Protein AF-A0A6B1GCH6-F1 (afdb_monomer_lite)

Sequence (97 aa):
MRTTLTLDDDVADALKERARHLDQPFKQIVNDVLRCGLRPETAHPAEPYSVRTHSTGFAPGVDPLRLNQLVDELEVEAYLEKEARIARAASESARDQ

Foldseek 3Di:
DDDDDDDDPVRLVVLVVVCVVVVHDSVVSVVVVVVVVPPPPPPPVPPPDDDDDDCPVDDPPDDPVPVVVVVVVVVVVVVVVVVVVVVVVVVVVVVVD

Structure (mmCIF, N/CA/C/O backbone):
data_AF-A0A6B1GCH6-F1
#
_entry.id   AF-A0A6B1GCH6-F1
#
loop_
_atom_site.group_PDB
_atom_site.id
_atom_site.type_symbol
_atom_site.label_atom_id
_atom_site.label_alt_id
_atom_site.label_comp_id
_atom_site.label_asym_id
_atom_site.label_entity_id
_atom_site.label_seq_id
_atom_site.pdbx_PDB_ins_code
_atom_site.Cartn_x
_atom_site.Cartn_y
_atom_site.Cartn_z
_atom_site.occupancy
_atom_site.B_iso_or_equiv
_atom_site.auth_seq_id
_atom_site.auth_comp_id
_atom_site.auth_asym_id
_atom_site.auth_atom_id
_atom_site.pdbx_PDB_model_num
ATOM 1 N N . MET A 1 1 ? -20.198 -15.937 23.318 1.00 88.75 1 MET A N 1
ATOM 2 C CA . MET A 1 1 ? -19.743 -15.969 24.726 1.00 88.75 1 MET A CA 1
ATOM 3 C C . MET A 1 1 ? -19.581 -14.542 25.244 1.00 88.75 1 MET A C 1
ATOM 5 O O . MET A 1 1 ? -19.334 -13.657 24.428 1.00 88.75 1 MET A O 1
ATOM 9 N N . ARG A 1 2 ? -19.764 -14.302 26.551 1.00 92.94 2 ARG A N 1
ATOM 10 C CA . ARG A 1 2 ? -19.422 -13.031 27.212 1.00 92.94 2 ARG A CA 1
ATOM 11 C C . ARG A 1 2 ? -18.086 -13.224 27.925 1.00 92.94 2 ARG A C 1
ATOM 13 O O . ARG A 1 2 ? -17.974 -14.129 28.741 1.00 92.94 2 ARG A O 1
ATOM 20 N N . THR A 1 3 ? -17.117 -12.378 27.610 1.00 93.69 3 THR A N 1
ATOM 21 C CA . THR A 1 3 ? -15.773 -12.405 28.193 1.00 93.69 3 THR A CA 1
ATOM 22 C C . THR A 1 3 ? -15.389 -10.977 28.548 1.00 93.69 3 THR A C 1
ATOM 24 O O . THR A 1 3 ? -15.745 -10.054 27.812 1.00 93.69 3 THR A O 1
ATOM 27 N N . THR A 1 4 ? -14.691 -10.804 29.664 1.00 94.44 4 THR A N 1
ATOM 28 C CA . THR A 1 4 ? -14.043 -9.543 30.031 1.00 94.44 4 THR A CA 1
ATOM 29 C C . THR A 1 4 ? -12.559 -9.704 29.732 1.00 94.44 4 THR A C 1
ATOM 31 O O . THR A 1 4 ? -11.953 -10.670 30.186 1.00 94.44 4 THR A O 1
ATOM 34 N N . LEU A 1 5 ? -12.003 -8.804 28.928 1.00 93.44 5 LEU A N 1
ATOM 35 C CA . LEU A 1 5 ? -10.600 -8.795 28.528 1.00 93.44 5 LEU A CA 1
ATOM 36 C C . LEU A 1 5 ? -10.024 -7.426 28.889 1.00 93.44 5 LEU A C 1
ATOM 38 O O . LEU A 1 5 ? -10.668 -6.410 28.627 1.00 93.44 5 LEU A O 1
ATOM 42 N N . THR A 1 6 ? -8.832 -7.414 29.472 1.00 96.56 6 THR A N 1
ATOM 43 C CA . THR A 1 6 ? -8.044 -6.194 2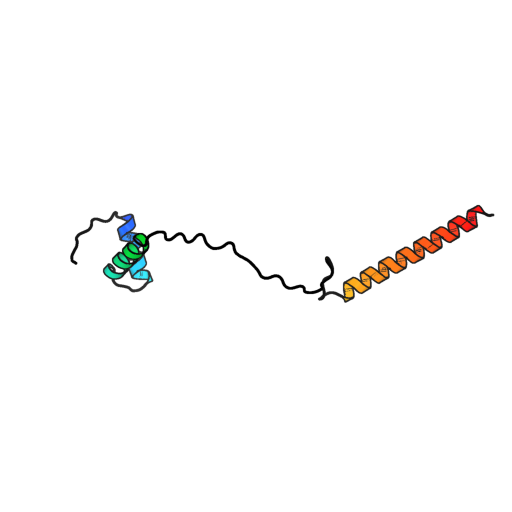9.660 1.00 96.56 6 THR A CA 1
ATOM 44 C C . THR A 1 6 ? -7.259 -5.928 28.379 1.00 96.56 6 THR A C 1
ATOM 46 O O . THR A 1 6 ? -6.635 -6.848 27.853 1.00 96.56 6 THR A O 1
ATOM 49 N N . LEU A 1 7 ? -7.326 -4.701 27.864 1.00 96.81 7 LEU A N 1
ATOM 50 C CA . LEU A 1 7 ? -6.574 -4.245 26.694 1.00 96.81 7 LEU A CA 1
ATOM 51 C C . LEU A 1 7 ? -5.606 -3.155 27.138 1.00 96.81 7 LEU A C 1
ATOM 53 O O . LEU A 1 7 ? -5.984 -2.329 27.970 1.00 96.81 7 LEU A O 1
ATOM 57 N N . ASP A 1 8 ? -4.411 -3.149 26.560 1.00 98.12 8 ASP A N 1
ATOM 58 C CA . ASP A 1 8 ? -3.494 -2.020 26.678 1.00 98.12 8 ASP A CA 1
ATOM 59 C C . ASP A 1 8 ? -4.102 -0.776 26.003 1.00 98.12 8 ASP A C 1
ATOM 61 O O . ASP A 1 8 ? -4.936 -0.890 25.091 1.00 98.12 8 ASP A O 1
ATOM 65 N N . ASP A 1 9 ? -3.727 0.414 26.479 1.00 97.50 9 ASP A N 1
ATOM 66 C CA . ASP A 1 9 ? -4.340 1.680 26.052 1.00 97.50 9 ASP A CA 1
ATOM 67 C C . ASP A 1 9 ? -4.172 1.923 24.542 1.00 97.50 9 ASP A C 1
ATOM 69 O O . ASP A 1 9 ? -5.120 2.322 23.861 1.00 97.50 9 ASP A O 1
ATOM 73 N N . ASP A 1 10 ? -3.003 1.591 23.993 1.00 97.81 10 ASP A N 1
ATOM 74 C CA . ASP A 1 10 ? -2.688 1.709 22.568 1.00 97.81 10 ASP A CA 1
ATOM 75 C C . ASP A 1 10 ? -3.550 0.777 21.700 1.00 97.81 10 ASP A C 1
ATOM 77 O O . ASP A 1 10 ? -4.100 1.192 20.675 1.00 97.81 10 ASP A O 1
ATOM 81 N N . VAL A 1 11 ? -3.745 -0.470 22.134 1.00 97.38 11 VAL A N 1
ATOM 82 C CA . VAL A 1 11 ? -4.607 -1.444 21.454 1.00 97.38 11 VAL A CA 1
ATOM 83 C C . VAL A 1 11 ? -6.067 -0.999 21.512 1.00 97.38 11 VAL A C 1
ATOM 85 O O . VAL A 1 11 ? -6.788 -1.078 20.510 1.00 97.38 11 VAL A O 1
ATOM 88 N N . ALA A 1 12 ? -6.525 -0.524 22.671 1.00 97.19 12 ALA A N 1
ATOM 89 C CA . ALA A 1 12 ? -7.888 -0.042 22.842 1.00 97.19 12 ALA A CA 1
ATOM 90 C C . ALA A 1 12 ? -8.178 1.156 21.927 1.00 97.19 12 ALA A C 1
ATOM 92 O O . ALA A 1 12 ? -9.243 1.201 21.302 1.00 97.19 12 ALA A O 1
ATOM 93 N N . ASP A 1 13 ? -7.243 2.097 21.816 1.00 97.88 13 ASP A N 1
ATOM 94 C CA . ASP A 1 13 ? -7.391 3.279 20.973 1.00 97.88 13 ASP A CA 1
ATOM 95 C C . ASP A 1 13 ? -7.346 2.934 19.483 1.00 97.88 13 ASP A C 1
ATOM 97 O O . ASP A 1 13 ? -8.254 3.333 18.747 1.00 97.88 13 ASP A O 1
ATOM 101 N N . ALA A 1 14 ? -6.426 2.068 19.052 1.00 97.56 14 ALA A N 1
ATOM 102 C CA . ALA A 1 14 ? -6.381 1.582 17.672 1.00 97.56 14 ALA A CA 1
ATOM 103 C C . ALA A 1 14 ? -7.689 0.878 17.251 1.00 97.56 14 ALA A C 1
ATOM 105 O O . ALA A 1 14 ? -8.199 1.072 16.141 1.00 97.56 14 ALA A O 1
ATOM 106 N N . LEU A 1 15 ? -8.284 0.078 18.144 1.00 97.56 15 LEU A N 1
ATOM 107 C CA . LEU A 1 15 ? -9.564 -0.587 17.882 1.00 97.56 15 LEU A CA 1
ATOM 108 C C . LEU A 1 15 ? -10.733 0.408 17.811 1.00 97.56 15 LEU A C 1
ATOM 110 O O . LEU A 1 15 ? -11.624 0.237 16.973 1.00 97.56 15 LEU A O 1
ATOM 114 N N . LYS A 1 16 ? -10.741 1.453 18.652 1.00 97.00 16 LYS A N 1
ATOM 115 C CA . LYS A 1 16 ? -11.761 2.518 18.610 1.00 97.00 16 LYS A CA 1
ATOM 116 C C . LYS A 1 16 ? -11.664 3.330 17.323 1.00 97.00 16 LYS A C 1
ATOM 118 O O . LYS A 1 16 ? -12.691 3.589 16.698 1.00 97.00 16 LYS A O 1
ATOM 123 N N . GLU A 1 17 ? -10.459 3.715 16.913 1.00 97.75 17 GLU A N 1
ATOM 124 C CA . GLU A 1 17 ? -10.234 4.426 15.652 1.00 97.75 17 GLU A CA 1
ATOM 125 C C . GLU A 1 17 ? -10.729 3.598 14.472 1.00 97.75 17 GLU A C 1
ATOM 127 O O . GLU A 1 17 ? -11.512 4.079 13.653 1.00 97.75 17 GLU A O 1
ATOM 132 N N . ARG A 1 18 ? -10.366 2.313 14.428 1.00 97.44 18 ARG A N 1
ATOM 133 C CA . ARG A 1 18 ? -10.795 1.415 13.355 1.00 97.44 18 ARG A CA 1
ATOM 134 C C . ARG A 1 18 ? -12.313 1.223 13.314 1.00 97.44 18 ARG A C 1
ATOM 136 O O . ARG A 1 18 ? -12.885 1.192 12.227 1.00 97.44 18 ARG A O 1
ATOM 143 N N . ALA A 1 19 ? -12.973 1.156 14.471 1.00 97.44 19 ALA A N 1
ATOM 144 C CA . ALA A 1 19 ? -14.434 1.117 14.561 1.00 97.44 19 ALA A CA 1
ATOM 145 C C . ALA A 1 19 ? -15.094 2.389 14.020 1.00 97.44 19 ALA A C 1
ATOM 147 O O . ALA A 1 19 ? -16.074 2.295 13.284 1.00 97.44 19 ALA A O 1
ATOM 148 N N . ARG A 1 20 ? -14.526 3.565 14.318 1.00 97.06 20 ARG A N 1
ATOM 149 C CA . ARG A 1 20 ? -14.999 4.849 13.780 1.00 97.06 20 ARG A CA 1
ATOM 150 C C . ARG A 1 20 ? -14.797 4.952 12.271 1.00 97.06 20 ARG A C 1
ATOM 152 O O . ARG A 1 20 ? -15.692 5.410 11.577 1.00 97.06 20 ARG A O 1
ATOM 159 N N . HIS A 1 21 ? -13.641 4.525 11.766 1.00 96.75 21 HIS A N 1
ATOM 160 C CA . HIS A 1 21 ? -13.328 4.584 10.337 1.00 96.75 21 HIS A CA 1
ATOM 161 C C . HIS A 1 21 ? -14.212 3.671 9.486 1.00 96.75 21 HIS A C 1
ATOM 163 O O . HIS A 1 21 ? -14.533 4.023 8.355 1.00 96.75 21 HIS A O 1
ATOM 169 N N . LEU A 1 22 ? -14.584 2.504 10.014 1.00 95.06 22 LEU A N 1
ATOM 170 C CA . LEU A 1 22 ? -15.389 1.514 9.296 1.00 95.06 22 LEU A CA 1
ATOM 171 C C . LEU A 1 22 ? -16.892 1.630 9.576 1.00 95.06 22 LEU A C 1
ATOM 173 O O . LEU A 1 22 ? -17.654 0.857 9.003 1.00 95.06 22 LEU A O 1
ATOM 177 N N . ASP A 1 23 ? -17.301 2.554 10.451 1.00 96.62 23 ASP A N 1
ATOM 178 C CA . ASP A 1 23 ? -18.673 2.696 10.957 1.00 96.62 23 ASP A CA 1
ATOM 179 C C . ASP A 1 23 ? -19.264 1.356 11.436 1.00 96.62 23 ASP A C 1
ATOM 181 O O . ASP A 1 23 ? -20.371 0.945 11.088 1.00 96.62 23 ASP A O 1
ATOM 185 N N . GLN A 1 24 ? -18.466 0.614 12.212 1.00 97.00 24 GLN A N 1
ATOM 186 C CA . GLN A 1 24 ? -18.821 -0.716 12.705 1.00 97.00 24 GLN A CA 1
ATOM 187 C C . GLN A 1 24 ? -18.800 -0.782 14.234 1.00 97.00 24 GLN A C 1
ATOM 189 O O . GLN A 1 24 ? -17.986 -0.122 14.884 1.00 97.00 24 GLN A O 1
ATOM 194 N N . PRO A 1 25 ? -19.642 -1.633 14.850 1.00 97.31 25 PRO A N 1
ATOM 195 C CA . PRO A 1 25 ? -19.644 -1.808 16.296 1.00 97.31 25 PRO A CA 1
ATOM 196 C C . PRO A 1 25 ? -18.277 -2.263 16.821 1.00 97.31 25 PRO A C 1
ATOM 198 O O . PRO A 1 25 ? -17.692 -3.211 16.300 1.00 97.31 25 PRO A O 1
ATOM 201 N N . PHE A 1 26 ? -17.815 -1.681 17.933 1.00 95.62 26 PHE A N 1
ATOM 202 C CA . PHE A 1 26 ? -16.524 -2.017 18.558 1.00 95.62 26 PHE A CA 1
ATOM 203 C C . PHE A 1 26 ? -16.327 -3.530 18.760 1.00 95.62 26 PHE A C 1
ATOM 205 O O . PHE A 1 26 ? -15.284 -4.086 18.431 1.00 95.62 26 PHE A O 1
ATOM 212 N N . LYS A 1 27 ? -17.374 -4.236 19.210 1.00 95.00 27 LYS A N 1
ATOM 213 C CA . LYS A 1 27 ? -17.366 -5.701 19.355 1.00 95.00 27 LYS A CA 1
ATOM 214 C C . LYS A 1 27 ? -17.056 -6.425 18.039 1.00 95.00 27 LYS A C 1
ATOM 216 O O . LYS A 1 27 ? -16.411 -7.471 18.069 1.00 95.00 27 LYS A O 1
ATOM 221 N N . GLN A 1 28 ? -17.579 -5.942 16.915 1.00 97.00 28 GLN A N 1
ATOM 222 C CA . GLN A 1 28 ? -17.352 -6.561 15.613 1.00 97.00 28 GLN A CA 1
ATOM 223 C C . GLN A 1 28 ? -15.881 -6.425 15.224 1.00 97.00 28 GLN A C 1
ATOM 225 O O . GLN A 1 28 ? -15.234 -7.442 15.000 1.00 97.00 28 GLN A O 1
ATOM 230 N N . ILE A 1 29 ? -15.335 -5.210 15.312 1.00 97.44 29 ILE A N 1
ATOM 231 C CA . ILE A 1 29 ? -13.918 -4.937 15.045 1.00 97.44 29 ILE A CA 1
ATOM 232 C C . ILE A 1 29 ? -12.999 -5.779 15.928 1.00 97.44 29 ILE A C 1
ATOM 234 O O . ILE A 1 29 ? -12.093 -6.423 15.408 1.00 97.44 29 ILE A O 1
ATOM 238 N N . VAL A 1 30 ? -13.259 -5.849 17.239 1.00 96.50 30 VAL A N 1
ATOM 239 C CA . VAL A 1 3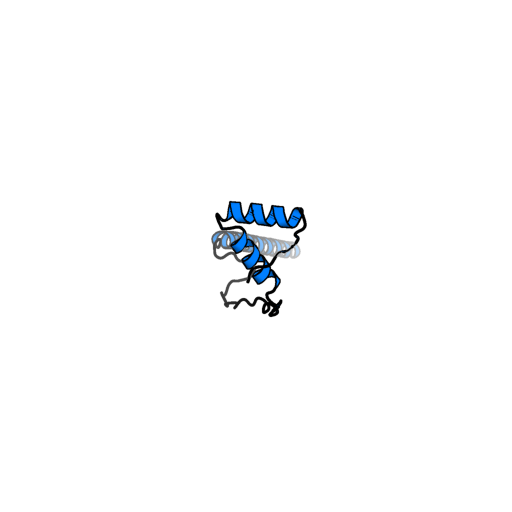0 ? -12.476 -6.684 18.169 1.00 96.50 30 VAL A CA 1
ATOM 240 C C . VAL A 1 30 ? -12.450 -8.140 17.704 1.00 96.50 30 VAL A C 1
ATOM 242 O O . VAL A 1 30 ? -11.387 -8.746 17.610 1.00 96.50 30 VAL A O 1
ATOM 245 N N . ASN A 1 31 ? -13.611 -8.714 17.384 1.00 96.12 31 ASN A N 1
ATOM 246 C CA . ASN A 1 31 ? -13.673 -10.109 16.954 1.00 96.12 31 ASN A CA 1
ATOM 247 C C . ASN A 1 31 ? -13.015 -10.329 15.591 1.00 96.12 31 ASN A C 1
ATOM 249 O O . ASN A 1 31 ? -12.392 -11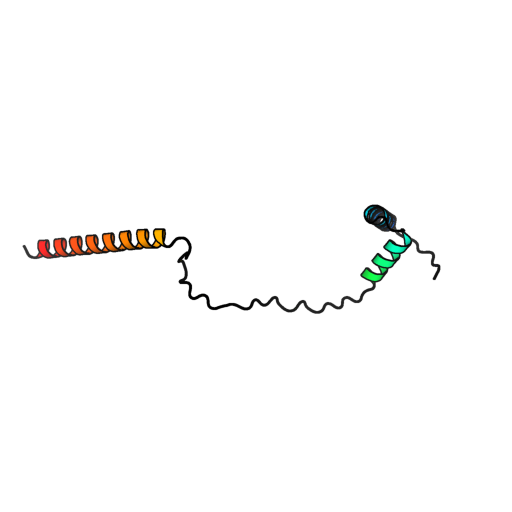.365 15.392 1.00 96.12 31 ASN A O 1
ATOM 253 N N . ASP A 1 32 ? -13.145 -9.392 14.656 1.00 96.06 32 ASP A N 1
ATOM 254 C CA . ASP A 1 32 ? -12.565 -9.521 13.320 1.00 96.06 32 ASP A CA 1
ATOM 255 C C . ASP A 1 32 ? -11.041 -9.416 13.358 1.00 96.06 32 ASP A C 1
ATOM 257 O O . ASP A 1 32 ? -10.357 -10.223 12.727 1.00 96.06 32 ASP A O 1
ATOM 261 N N . VAL A 1 33 ? -10.505 -8.505 14.173 1.00 95.88 33 VAL A N 1
ATOM 262 C CA . VAL A 1 33 ? -9.064 -8.402 14.431 1.00 95.88 33 VAL A CA 1
ATOM 263 C C . VAL A 1 33 ? -8.544 -9.674 15.100 1.00 95.88 33 VAL A C 1
ATOM 265 O O . VAL A 1 33 ? -7.568 -10.247 14.622 1.00 95.88 33 VAL A O 1
ATOM 268 N N . LEU A 1 34 ? -9.223 -10.182 16.136 1.00 95.25 34 LEU A N 1
ATOM 269 C CA . LEU A 1 34 ? -8.831 -11.434 16.795 1.00 95.25 34 LEU A CA 1
ATOM 270 C C . LEU A 1 34 ? -8.896 -12.633 15.845 1.00 95.25 34 LEU A C 1
ATOM 272 O O . LEU A 1 34 ? -7.985 -13.450 15.828 1.00 95.25 34 LEU A O 1
ATOM 276 N N . ARG A 1 35 ? -9.938 -12.743 15.013 1.00 95.12 35 ARG A N 1
ATOM 277 C CA . ARG A 1 35 ? -10.025 -13.796 13.990 1.00 95.12 35 ARG A CA 1
ATOM 278 C C . ARG A 1 35 ? -8.892 -13.694 12.986 1.00 95.12 35 ARG A C 1
ATOM 280 O O . ARG A 1 35 ? -8.377 -14.726 12.584 1.00 95.12 35 ARG A O 1
ATOM 287 N N . CYS A 1 36 ? -8.537 -12.483 12.565 1.00 92.00 36 CYS A N 1
ATO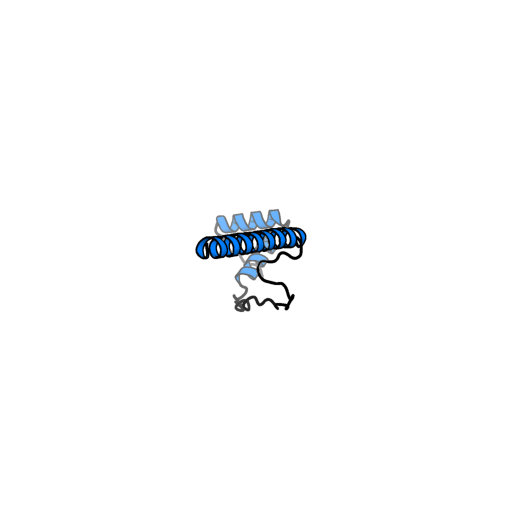M 288 C CA . CYS A 1 36 ? -7.424 -12.257 11.653 1.00 92.00 36 CYS A CA 1
ATOM 289 C C . CYS A 1 36 ? -6.099 -12.702 12.288 1.00 92.00 36 CYS A C 1
ATOM 291 O O . CYS A 1 36 ? -5.369 -13.465 11.669 1.00 92.00 36 CYS A O 1
ATOM 293 N N . GLY A 1 37 ? -5.838 -12.308 13.538 1.00 90.94 37 GLY A N 1
ATOM 294 C CA . GLY A 1 37 ? -4.611 -12.665 14.257 1.00 90.94 37 GLY A CA 1
ATOM 295 C C . GLY A 1 37 ? -4.522 -14.132 14.688 1.00 90.94 37 GLY A C 1
ATOM 296 O O . GLY A 1 37 ? -3.427 -14.654 14.846 1.00 90.94 37 GLY A O 1
ATOM 297 N N . LEU A 1 38 ? -5.659 -14.814 14.863 1.00 92.12 38 LEU A N 1
ATOM 298 C CA . LEU A 1 38 ? -5.716 -16.245 15.186 1.00 92.12 38 LEU A CA 1
ATOM 299 C C . LEU A 1 38 ? -5.765 -17.145 13.949 1.00 92.12 38 LEU A C 1
ATOM 301 O O . LEU A 1 38 ? -5.767 -18.370 14.094 1.00 92.12 38 LEU A O 1
ATOM 305 N N . ARG A 1 39 ? -5.838 -16.581 12.734 1.00 87.50 39 ARG A N 1
ATOM 306 C CA . ARG A 1 39 ? -5.668 -17.399 11.533 1.00 87.50 39 ARG A CA 1
ATOM 307 C C . ARG A 1 39 ? -4.261 -17.984 11.588 1.00 87.50 39 ARG A C 1
ATOM 309 O O . ARG A 1 39 ? -3.315 -17.219 11.763 1.00 87.50 39 ARG A O 1
ATOM 316 N N . PRO A 1 40 ? -4.110 -19.312 11.449 1.00 79.81 40 PRO A N 1
ATOM 317 C CA . PRO A 1 40 ? -2.785 -19.881 11.305 1.00 79.81 40 PRO A CA 1
ATOM 318 C C . PRO A 1 40 ? -2.113 -19.172 10.132 1.00 79.81 40 PRO A C 1
ATOM 320 O O . PRO A 1 40 ? -2.756 -18.959 9.098 1.00 79.81 40 PRO A O 1
ATOM 323 N N . GLU A 1 41 ? -0.841 -18.812 10.289 1.00 68.25 41 GLU A N 1
ATOM 324 C CA . GLU A 1 41 ? 0.018 -18.491 9.158 1.00 68.25 41 GLU A CA 1
ATOM 325 C C . GLU A 1 41 ? 0.120 -19.759 8.308 1.00 68.25 41 GLU A C 1
ATOM 327 O O . GLU A 1 41 ? 1.092 -20.506 8.347 1.00 68.25 41 GLU A O 1
ATOM 332 N N . THR A 1 42 ? -0.903 -20.037 7.505 1.00 63.09 42 THR A N 1
ATOM 333 C CA . THR A 1 42 ? -0.728 -20.824 6.300 1.00 63.09 42 THR A CA 1
ATOM 334 C C . THR A 1 42 ? 0.031 -19.915 5.354 1.00 63.09 42 THR A C 1
ATOM 336 O O . THR A 1 42 ? -0.535 -19.383 4.397 1.00 63.09 42 THR A O 1
ATOM 339 N N . ALA A 1 43 ? 1.311 -19.702 5.659 1.00 59.06 43 ALA A N 1
ATOM 340 C CA . ALA A 1 43 ? 2.309 -19.349 4.683 1.00 59.06 43 ALA A CA 1
ATOM 341 C C . ALA A 1 43 ? 2.319 -20.511 3.690 1.00 59.06 43 ALA A C 1
ATOM 343 O O . ALA A 1 43 ? 3.130 -21.428 3.769 1.00 59.06 43 ALA A O 1
ATOM 344 N N . HIS A 1 44 ? 1.351 -20.515 2.773 1.00 61.03 44 HIS A N 1
ATOM 345 C CA . HIS A 1 44 ? 1.637 -21.072 1.473 1.00 61.03 44 HIS A CA 1
ATOM 346 C C . HIS A 1 44 ? 2.800 -20.216 0.990 1.00 61.03 44 HIS A C 1
ATOM 348 O O . HIS A 1 44 ? 2.618 -18.995 0.902 1.00 61.03 44 HIS A O 1
ATOM 354 N N . PRO A 1 45 ? 4.002 -20.785 0.789 1.00 63.03 45 PRO A N 1
ATOM 355 C CA . PRO A 1 45 ? 5.041 -20.039 0.109 1.00 63.03 45 PRO A CA 1
ATOM 356 C C . PRO A 1 45 ? 4.384 -19.540 -1.171 1.00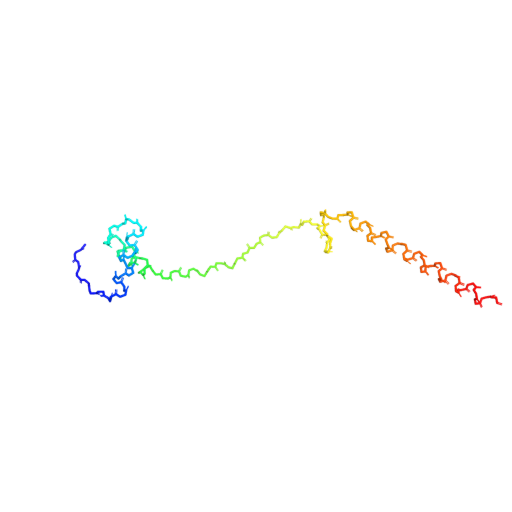 63.03 45 PRO A C 1
ATOM 358 O O . PRO A 1 45 ? 3.866 -20.348 -1.943 1.00 63.03 45 PRO A O 1
ATOM 361 N N . ALA A 1 46 ? 4.272 -18.216 -1.313 1.00 69.00 46 ALA A N 1
ATOM 362 C CA . ALA A 1 46 ? 3.729 -17.635 -2.525 1.00 69.00 46 ALA A CA 1
ATOM 363 C C . ALA A 1 46 ? 4.524 -18.266 -3.666 1.00 69.00 46 ALA A C 1
ATOM 365 O O . ALA A 1 46 ? 5.757 -18.186 -3.660 1.00 69.00 46 ALA A O 1
ATOM 366 N N . GLU A 1 47 ? 3.842 -18.998 -4.553 1.00 73.81 47 GLU A N 1
ATOM 367 C CA . GLU A 1 47 ? 4.524 -19.644 -5.667 1.00 73.81 47 GLU A CA 1
ATOM 368 C C . GLU A 1 47 ? 5.360 -18.576 -6.379 1.00 73.81 47 GLU A C 1
ATOM 370 O O . GLU A 1 47 ? 4.872 -17.450 -6.559 1.00 73.81 47 GLU A O 1
ATOM 375 N N . PRO A 1 48 ? 6.623 -18.874 -6.734 1.00 80.00 48 PRO A N 1
ATOM 376 C CA . PRO A 1 48 ? 7.459 -17.919 -7.434 1.00 80.00 48 PRO A CA 1
ATOM 377 C C . PRO A 1 48 ? 6.693 -17.357 -8.627 1.00 80.00 48 PRO A C 1
ATOM 379 O O . PRO A 1 48 ? 6.196 -18.110 -9.467 1.00 80.00 48 PRO A O 1
ATOM 382 N N . TYR A 1 49 ? 6.573 -16.033 -8.681 1.00 80.62 49 TYR A N 1
ATOM 383 C CA . TYR A 1 49 ? 5.874 -15.365 -9.768 1.00 80.62 49 TYR A CA 1
ATOM 384 C C . TYR A 1 49 ? 6.488 -15.788 -11.110 1.00 80.62 49 TYR A C 1
ATOM 386 O O . TYR A 1 49 ? 7.673 -15.564 -11.360 1.00 80.62 49 TYR A O 1
ATOM 394 N N . SER A 1 50 ? 5.682 -16.422 -11.963 1.00 83.12 50 SER A N 1
ATOM 395 C CA . SER A 1 50 ? 6.091 -16.907 -13.281 1.00 83.12 50 SER A CA 1
ATOM 396 C C . SER A 1 50 ? 5.295 -16.191 -14.367 1.00 83.12 50 SER A C 1
ATOM 398 O O . SER A 1 50 ? 4.064 -16.216 -14.368 1.00 83.12 50 SER A O 1
ATOM 400 N N . VAL A 1 51 ? 5.998 -15.557 -15.308 1.00 84.69 51 VAL A N 1
ATOM 401 C CA . VAL A 1 51 ? 5.400 -14.937 -16.498 1.00 84.69 51 VAL A CA 1
ATOM 402 C C . VAL A 1 51 ? 5.597 -15.864 -17.686 1.00 84.69 51 VAL A C 1
ATOM 404 O O . VAL A 1 51 ? 6.717 -16.281 -17.978 1.00 84.69 51 VAL A O 1
ATOM 407 N N . ARG A 1 52 ? 4.515 -16.151 -18.416 1.00 84.69 52 ARG A N 1
ATOM 408 C CA . ARG A 1 52 ? 4.611 -16.809 -19.722 1.00 84.69 52 ARG A CA 1
ATOM 409 C C . ARG A 1 52 ? 5.157 -15.810 -20.735 1.00 84.69 52 ARG A C 1
ATOM 411 O O . ARG A 1 52 ? 4.486 -14.837 -21.071 1.00 84.69 52 ARG A O 1
ATOM 418 N N . THR A 1 53 ? 6.375 -16.040 -21.206 1.00 85.06 53 THR A N 1
ATOM 419 C CA . THR A 1 53 ? 6.950 -15.260 -22.301 1.00 85.06 53 THR A CA 1
ATOM 420 C C . THR A 1 53 ? 6.336 -15.694 -23.632 1.00 85.06 53 THR A C 1
ATOM 422 O O . THR A 1 53 ? 6.006 -16.862 -23.840 1.00 85.06 53 THR A O 1
ATOM 425 N N . HIS A 1 54 ? 6.182 -14.739 -24.545 1.00 80.31 54 HIS A N 1
ATOM 426 C CA . HIS A 1 54 ? 5.777 -14.989 -25.925 1.00 80.31 54 HIS A CA 1
ATOM 427 C C . HIS A 1 54 ? 6.921 -14.590 -26.857 1.00 80.31 54 HIS A C 1
ATOM 429 O O . HIS A 1 54 ? 7.554 -13.556 -26.650 1.00 80.31 54 HIS A O 1
ATOM 435 N N . SER A 1 55 ? 7.188 -15.407 -27.880 1.00 81.94 55 SER A N 1
ATOM 436 C CA . SER A 1 55 ? 8.125 -15.040 -28.944 1.00 81.94 55 SER A CA 1
ATOM 437 C C . SER A 1 55 ? 7.472 -13.981 -29.827 1.00 81.94 55 SER A C 1
ATOM 439 O O . SER A 1 55 ? 6.520 -14.274 -30.547 1.00 81.94 55 SER A O 1
ATOM 441 N N . THR A 1 56 ? 7.946 -12.743 -29.725 1.00 80.00 56 THR A N 1
ATOM 442 C CA . THR A 1 56 ? 7.394 -11.581 -30.438 1.00 80.00 56 THR A CA 1
ATOM 443 C C . THR A 1 56 ? 8.188 -11.203 -31.691 1.00 80.00 56 THR A C 1
ATOM 445 O O . THR A 1 56 ? 7.775 -10.312 -32.424 1.00 80.00 56 THR A O 1
ATOM 448 N N . GLY A 1 57 ? 9.307 -11.885 -31.969 1.00 83.75 57 GLY A N 1
ATOM 449 C CA . GLY A 1 57 ? 10.108 -11.688 -33.185 1.00 83.75 57 GLY A CA 1
ATOM 450 C C . GLY A 1 57 ? 10.848 -10.348 -33.281 1.00 83.75 57 GLY A C 1
ATOM 451 O O . GLY A 1 57 ? 11.380 -10.035 -34.342 1.00 83.75 57 GLY A O 1
ATOM 452 N N . PHE A 1 58 ? 10.893 -9.551 -32.211 1.00 85.94 58 PHE A N 1
ATOM 453 C CA . PHE A 1 58 ? 11.576 -8.257 -32.224 1.00 85.94 58 PHE A CA 1
ATOM 454 C C . PHE A 1 58 ? 13.097 -8.404 -32.177 1.00 85.94 58 PHE A C 1
ATOM 456 O O . PHE A 1 58 ? 13.639 -9.201 -31.408 1.00 85.94 58 PHE A O 1
ATOM 463 N N . ALA A 1 59 ? 13.781 -7.595 -32.987 1.00 84.19 59 ALA A N 1
ATOM 464 C CA . ALA A 1 59 ? 15.229 -7.482 -32.944 1.00 84.19 59 ALA A CA 1
ATOM 465 C C . ALA A 1 59 ? 15.658 -6.675 -31.701 1.00 84.19 59 ALA A C 1
ATOM 467 O O . ALA A 1 59 ? 15.082 -5.615 -31.435 1.00 84.19 59 ALA A O 1
ATOM 468 N N . PRO A 1 60 ? 16.662 -7.136 -30.933 1.00 83.75 60 PRO A N 1
ATOM 469 C CA . PRO A 1 60 ? 17.192 -6.379 -29.803 1.00 83.75 60 PRO A CA 1
ATOM 470 C C . PRO A 1 60 ? 17.683 -4.993 -30.232 1.00 83.75 60 PRO A C 1
ATOM 472 O O . PRO A 1 60 ? 18.367 -4.865 -31.243 1.00 83.75 60 PRO A O 1
ATOM 475 N N . GLY A 1 61 ? 17.350 -3.962 -29.454 1.00 85.75 61 GLY A N 1
ATOM 476 C CA . GLY A 1 61 ? 17.770 -2.582 -29.730 1.00 85.75 61 GLY A CA 1
ATOM 477 C C . GLY A 1 61 ? 16.966 -1.860 -30.816 1.00 85.75 61 GLY A C 1
ATOM 478 O O . GLY A 1 61 ? 17.163 -0.664 -30.993 1.00 85.75 61 GLY A O 1
ATOM 479 N N . VAL A 1 62 ? 16.032 -2.538 -31.493 1.00 89.00 62 VAL A N 1
ATOM 480 C CA . VAL A 1 62 ? 15.140 -1.918 -32.479 1.00 89.00 62 VAL A CA 1
ATOM 481 C C . VAL A 1 62 ? 13.792 -1.622 -31.836 1.00 89.00 62 VAL A C 1
ATOM 483 O O . VAL A 1 62 ? 13.103 -2.534 -31.382 1.00 89.00 62 VAL A O 1
ATOM 486 N N . ASP A 1 63 ? 13.401 -0.348 -31.828 1.00 90.31 63 ASP A N 1
ATOM 487 C CA . ASP A 1 63 ? 12.062 0.077 -31.422 1.00 90.31 63 ASP A CA 1
ATOM 488 C C . ASP A 1 63 ? 11.097 0.001 -32.626 1.00 90.31 63 ASP A C 1
ATOM 490 O O . ASP A 1 63 ? 11.228 0.792 -33.567 1.00 90.31 63 ASP A O 1
ATOM 494 N N . PRO A 1 64 ? 10.095 -0.904 -32.617 1.00 89.19 64 PRO A N 1
ATOM 495 C CA . PRO A 1 64 ? 9.133 -1.042 -33.713 1.00 89.19 64 PRO A CA 1
ATOM 496 C C . PRO A 1 64 ? 8.270 0.204 -33.942 1.00 89.19 64 PRO A C 1
ATOM 498 O O . PRO A 1 64 ? 7.661 0.339 -35.001 1.00 89.19 64 PRO A O 1
ATOM 501 N N . LEU A 1 65 ? 8.185 1.106 -32.961 1.00 94.44 65 LEU A N 1
ATOM 502 C CA . LEU A 1 65 ? 7.425 2.350 -33.066 1.00 94.44 65 LEU A CA 1
ATOM 503 C C . LEU A 1 65 ? 8.251 3.504 -33.649 1.00 94.44 65 LEU A C 1
ATOM 505 O O . LEU A 1 65 ? 7.701 4.580 -33.882 1.00 94.44 65 LEU A O 1
ATOM 509 N N . ARG A 1 66 ? 9.550 3.296 -33.898 1.00 93.44 66 ARG A N 1
ATOM 510 C CA . ARG A 1 66 ? 10.484 4.320 -34.397 1.00 93.44 66 ARG A CA 1
ATOM 511 C C . ARG A 1 66 ? 11.287 3.848 -35.606 1.00 93.44 66 ARG A C 1
ATOM 513 O O . ARG A 1 66 ? 12.465 4.161 -35.748 1.00 93.44 66 ARG A O 1
ATOM 520 N N . LEU A 1 67 ? 10.649 3.108 -36.512 1.00 93.62 67 LEU A N 1
ATOM 521 C CA . LEU A 1 67 ? 11.327 2.569 -37.696 1.00 93.62 67 LEU A CA 1
ATOM 522 C C . LEU A 1 67 ? 11.893 3.650 -38.625 1.00 93.62 67 LEU A C 1
ATOM 524 O O . LEU A 1 67 ? 12.871 3.390 -39.312 1.00 93.62 67 LEU A O 1
ATOM 528 N N . ASN A 1 68 ? 11.328 4.860 -38.631 1.00 94.88 68 ASN A N 1
ATOM 529 C CA . ASN A 1 68 ? 11.886 5.980 -39.389 1.00 94.88 68 ASN A CA 1
ATOM 530 C C . ASN A 1 68 ? 13.295 6.353 -38.903 1.00 94.88 68 ASN A C 1
ATOM 532 O O . ASN A 1 68 ? 14.175 6.568 -39.719 1.00 94.88 68 ASN A O 1
ATOM 536 N N . GLN A 1 69 ? 13.522 6.350 -37.587 1.00 94.50 69 GLN A N 1
ATOM 537 C CA . GLN A 1 69 ? 14.832 6.656 -37.023 1.00 94.50 69 GLN A CA 1
ATOM 538 C C . GLN A 1 69 ? 15.852 5.575 -37.398 1.00 94.50 69 GLN A C 1
ATOM 540 O O . GLN A 1 69 ? 16.987 5.889 -37.735 1.00 94.50 69 GLN A O 1
ATOM 545 N N . LEU A 1 70 ? 15.433 4.304 -37.397 1.00 94.12 70 LEU A N 1
ATOM 546 C CA . LEU A 1 70 ? 16.288 3.211 -37.858 1.00 94.12 70 LEU A CA 1
ATOM 547 C C . LEU A 1 70 ? 16.679 3.382 -39.335 1.00 94.12 70 LEU A C 1
ATOM 549 O O . LEU A 1 70 ? 17.813 3.091 -39.700 1.00 94.12 70 LEU A O 1
ATOM 553 N N . VAL A 1 71 ? 15.761 3.850 -40.186 1.00 95.56 71 VAL A N 1
ATOM 554 C CA . VAL A 1 71 ? 16.076 4.155 -41.591 1.00 95.56 71 VAL A CA 1
ATOM 555 C C . VAL A 1 71 ? 17.128 5.259 -41.676 1.00 95.56 71 VAL A C 1
ATOM 557 O O . VAL A 1 71 ? 18.128 5.063 -42.360 1.00 95.56 71 VAL A O 1
ATOM 560 N N . ASP A 1 72 ? 16.952 6.355 -40.934 1.00 96.00 72 ASP A N 1
ATOM 561 C CA . ASP A 1 72 ? 17.912 7.465 -40.910 1.00 96.00 72 ASP A CA 1
ATOM 562 C C . ASP A 1 72 ? 19.317 6.987 -40.483 1.00 96.00 72 ASP A C 1
ATOM 564 O O . ASP A 1 72 ? 20.324 7.334 -41.101 1.00 96.00 72 ASP A O 1
ATOM 568 N N . GLU A 1 73 ? 19.395 6.142 -39.450 1.00 94.38 73 GLU A N 1
ATOM 569 C CA . GLU A 1 73 ? 20.652 5.557 -38.964 1.00 94.38 73 GLU A CA 1
ATOM 570 C C . GLU A 1 73 ? 21.332 4.681 -40.031 1.00 94.38 73 GLU A C 1
ATOM 572 O O . GLU A 1 73 ? 22.538 4.803 -40.260 1.00 94.38 73 GLU A O 1
ATOM 577 N N . LEU A 1 74 ? 20.565 3.837 -40.730 1.00 95.56 74 LEU A N 1
ATOM 578 C CA . LEU A 1 74 ? 21.083 2.985 -41.806 1.00 95.56 74 LEU A CA 1
ATOM 579 C C . LEU A 1 74 ? 21.571 3.793 -43.016 1.00 95.56 74 LEU A C 1
ATOM 581 O O . LEU A 1 74 ? 22.563 3.419 -43.643 1.00 95.56 74 LEU A O 1
ATOM 585 N N . GLU A 1 75 ? 20.898 4.893 -43.354 1.00 96.88 75 GLU A N 1
ATOM 586 C CA . GLU A 1 75 ? 21.324 5.784 -44.438 1.00 96.88 75 GLU A CA 1
ATOM 587 C C . GLU A 1 75 ? 22.663 6.461 -44.125 1.00 96.88 75 GLU A C 1
ATOM 589 O O . GLU A 1 75 ? 23.543 6.526 -44.990 1.00 96.88 75 GLU A O 1
ATOM 594 N N . VAL A 1 76 ? 22.840 6.924 -42.883 1.00 97.25 76 VAL A N 1
ATOM 595 C CA . VAL A 1 76 ? 24.103 7.516 -42.423 1.00 97.25 76 VAL A CA 1
ATOM 596 C C . VAL A 1 76 ? 25.235 6.495 -42.490 1.00 97.25 76 VAL A C 1
ATOM 598 O O . VAL A 1 76 ? 26.292 6.806 -43.044 1.00 97.25 76 VAL A O 1
ATOM 601 N N . GLU A 1 77 ? 25.018 5.277 -41.989 1.00 95.75 77 GLU A N 1
ATOM 602 C CA . GLU A 1 77 ? 26.029 4.214 -42.030 1.00 95.75 77 GLU A CA 1
ATOM 603 C C . GLU A 1 77 ? 26.448 3.906 -43.476 1.00 95.75 77 GLU A C 1
ATOM 605 O O . GLU A 1 77 ? 27.633 3.938 -43.810 1.00 95.75 77 GLU A O 1
ATOM 610 N N . ALA A 1 78 ? 25.477 3.723 -44.378 1.00 96.69 78 ALA A N 1
ATOM 611 C CA . ALA A 1 78 ? 25.747 3.453 -45.789 1.00 96.69 78 ALA A CA 1
ATOM 612 C C . ALA A 1 78 ? 26.531 4.589 -46.473 1.00 96.69 78 ALA A C 1
ATOM 614 O O . ALA A 1 78 ? 27.391 4.341 -47.328 1.00 96.69 78 ALA A O 1
ATOM 615 N N . TYR A 1 79 ? 26.253 5.844 -46.108 1.00 96.19 79 TYR A N 1
ATOM 616 C CA . TYR A 1 79 ? 27.004 6.993 -46.605 1.00 96.19 79 TYR A CA 1
ATOM 617 C C . TYR A 1 79 ? 28.459 6.969 -46.117 1.00 96.19 79 TYR A C 1
ATOM 619 O O . TYR A 1 79 ? 29.379 7.113 -46.925 1.00 96.19 79 TYR A O 1
ATOM 627 N N . LEU A 1 80 ? 28.682 6.731 -44.821 1.00 96.75 80 LEU A N 1
ATOM 628 C CA . LEU A 1 80 ? 30.023 6.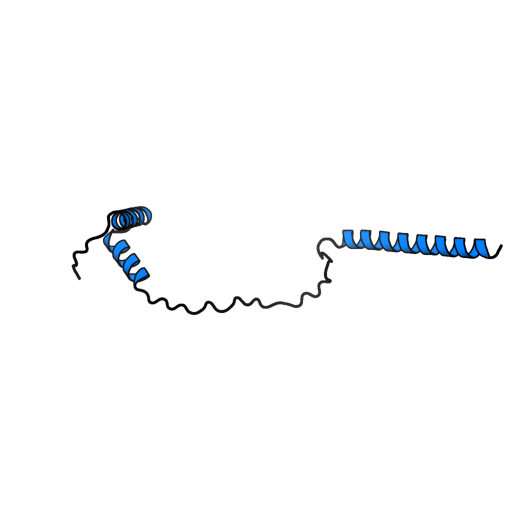652 -44.236 1.00 96.75 80 LEU A CA 1
ATOM 629 C C . LEU A 1 80 ? 30.848 5.511 -44.848 1.00 96.75 80 LEU A C 1
ATOM 631 O O . LEU A 1 80 ? 32.011 5.715 -45.205 1.00 96.75 80 LEU A O 1
ATOM 635 N N . GLU A 1 81 ? 30.246 4.337 -45.044 1.00 95.75 81 GLU A N 1
ATOM 636 C CA . GLU A 1 81 ? 30.890 3.202 -45.714 1.00 95.75 81 GLU A CA 1
ATOM 637 C C . GLU A 1 81 ? 31.323 3.543 -47.147 1.00 95.75 81 GLU A C 1
ATOM 639 O O . GLU A 1 81 ? 32.417 3.171 -47.593 1.00 95.75 81 GLU A O 1
ATOM 644 N N . LYS A 1 82 ? 30.470 4.260 -47.888 1.00 94.94 82 LYS A N 1
ATOM 645 C CA . LYS A 1 82 ? 30.773 4.703 -49.250 1.00 94.94 82 LYS A CA 1
ATOM 646 C C . LYS A 1 82 ? 31.949 5.676 -49.265 1.00 94.94 82 LYS A C 1
ATOM 648 O O . LYS A 1 82 ? 32.874 5.480 -50.056 1.00 94.94 82 LYS A O 1
ATOM 653 N N . GLU A 1 83 ? 31.941 6.683 -48.397 1.00 95.50 83 GLU A N 1
ATOM 654 C CA . GLU A 1 83 ? 33.028 7.663 -48.299 1.00 95.50 83 GLU A CA 1
ATOM 655 C C . GLU A 1 83 ? 34.354 6.992 -47.922 1.00 95.50 83 GLU A C 1
ATOM 657 O O . GLU A 1 83 ? 35.381 7.238 -48.559 1.00 95.50 83 GLU A O 1
ATOM 662 N N . ALA A 1 84 ? 34.333 6.057 -46.968 1.00 93.31 84 ALA A N 1
ATOM 663 C CA . ALA A 1 84 ? 35.512 5.280 -46.592 1.00 93.31 84 ALA A CA 1
ATOM 664 C C . ALA A 1 84 ? 36.074 4.467 -47.773 1.00 93.31 84 ALA A C 1
ATOM 666 O O . ALA A 1 84 ? 37.292 4.397 -47.967 1.00 93.31 84 ALA A O 1
ATOM 667 N N . ARG A 1 85 ? 35.201 3.881 -48.606 1.00 91.19 85 ARG A N 1
ATOM 668 C CA . ARG A 1 85 ? 35.609 3.150 -49.816 1.00 91.19 85 ARG A CA 1
ATOM 669 C C . ARG A 1 85 ? 36.266 4.068 -50.847 1.00 91.19 85 ARG A C 1
ATOM 671 O O . ARG A 1 85 ? 37.288 3.690 -51.418 1.00 91.19 85 ARG A O 1
ATOM 678 N N . ILE A 1 86 ? 35.703 5.255 -51.073 1.00 92.00 86 ILE A N 1
ATOM 679 C CA . ILE A 1 86 ? 36.260 6.247 -52.006 1.00 92.00 86 ILE A CA 1
ATOM 680 C C . ILE A 1 86 ? 37.631 6.720 -51.513 1.00 92.00 86 ILE A C 1
ATOM 682 O O . ILE A 1 86 ? 38.596 6.701 -52.278 1.00 92.00 86 ILE A O 1
ATOM 686 N N . ALA A 1 87 ? 37.742 7.074 -50.230 1.00 89.50 87 ALA A N 1
ATOM 687 C CA . ALA A 1 87 ? 39.001 7.499 -49.622 1.00 89.50 87 ALA A CA 1
ATOM 688 C C . ALA A 1 87 ? 40.095 6.426 -49.751 1.00 89.50 87 ALA A C 1
ATOM 690 O O . ALA A 1 87 ? 41.242 6.733 -50.085 1.00 89.50 87 ALA A O 1
ATOM 691 N N . ARG A 1 88 ? 39.734 5.151 -49.562 1.00 86.38 88 ARG A N 1
ATOM 692 C CA . ARG A 1 88 ? 40.651 4.021 -49.733 1.00 86.38 88 ARG A CA 1
ATOM 693 C C . ARG A 1 88 ? 41.146 3.886 -51.175 1.00 86.38 88 ARG A C 1
ATOM 695 O O . ARG A 1 88 ? 42.356 3.830 -51.383 1.00 86.38 88 ARG A O 1
ATOM 702 N N . ALA A 1 89 ? 40.246 3.917 -52.157 1.00 84.31 89 ALA A N 1
ATOM 703 C CA . ALA A 1 89 ? 40.603 3.812 -53.575 1.00 84.31 89 ALA A CA 1
ATOM 704 C C . ALA A 1 89 ? 41.488 4.981 -54.056 1.00 84.31 89 ALA A C 1
ATOM 706 O O . ALA A 1 89 ? 42.425 4.786 -54.835 1.00 84.31 89 ALA A O 1
ATOM 707 N N . ALA A 1 90 ? 41.236 6.194 -53.551 1.00 80.25 90 ALA A N 1
ATOM 708 C CA . ALA A 1 90 ? 42.064 7.365 -53.835 1.00 80.25 90 ALA A CA 1
ATOM 709 C C . ALA A 1 90 ? 43.477 7.234 -53.232 1.00 80.25 90 ALA A C 1
ATOM 711 O O . ALA A 1 90 ? 44.461 7.575 -53.887 1.00 80.25 90 ALA A O 1
ATOM 712 N N . SER A 1 91 ? 43.590 6.691 -52.014 1.00 75.31 91 SER A N 1
ATOM 713 C CA . SER A 1 91 ? 44.886 6.458 -51.358 1.00 75.31 91 SER A CA 1
ATOM 714 C C . SER A 1 91 ? 45.725 5.361 -52.025 1.00 75.31 91 SER A C 1
ATOM 716 O O . SER A 1 91 ? 46.952 5.414 -51.979 1.00 75.31 91 SER A O 1
ATOM 718 N N . GLU A 1 92 ? 45.075 4.382 -52.658 1.00 74.12 92 GLU A N 1
ATOM 719 C CA . GLU A 1 92 ? 45.732 3.301 -53.400 1.00 74.12 92 GLU A CA 1
ATOM 720 C C . GLU A 1 92 ? 46.232 3.800 -54.771 1.00 74.12 92 GLU A C 1
ATOM 722 O O . GLU A 1 92 ? 47.367 3.520 -55.141 1.00 74.12 92 GLU A O 1
ATOM 727 N N . SER A 1 93 ? 45.468 4.654 -55.465 1.00 66.56 93 SER A N 1
ATOM 728 C CA . SER A 1 93 ? 45.872 5.230 -56.764 1.00 66.56 93 SER A CA 1
ATOM 729 C C . SER A 1 93 ? 47.011 6.258 -56.664 1.00 66.56 93 SER A C 1
ATOM 731 O O . SER A 1 93 ? 47.760 6.442 -57.617 1.00 66.56 93 SER A O 1
ATOM 733 N N . ALA A 1 94 ? 47.161 6.924 -55.514 1.00 62.34 94 ALA A N 1
ATOM 734 C CA . ALA A 1 94 ? 48.250 7.870 -55.252 1.00 62.34 94 ALA A CA 1
ATOM 735 C C . ALA A 1 94 ? 49.581 7.194 -54.861 1.00 62.34 94 ALA A C 1
ATOM 737 O O . ALA A 1 94 ? 50.585 7.881 -54.708 1.00 62.34 94 ALA A O 1
ATOM 738 N N . ARG A 1 95 ? 49.590 5.868 -54.654 1.00 58.56 95 ARG A N 1
ATOM 739 C CA . ARG A 1 95 ? 50.804 5.082 -54.370 1.00 58.56 95 ARG A CA 1
ATOM 740 C C . ARG A 1 95 ? 51.426 4.441 -55.615 1.00 58.56 95 ARG A C 1
ATOM 742 O O . ARG A 1 95 ? 52.582 4.042 -55.540 1.00 58.56 95 ARG A O 1
ATOM 749 N N . ASP A 1 96 ? 50.675 4.356 -56.713 1.00 57.53 96 ASP A N 1
ATOM 750 C CA . ASP A 1 96 ? 51.098 3.761 -57.993 1.00 57.53 96 ASP A CA 1
ATOM 751 C C . ASP A 1 96 ? 51.549 4.806 -59.045 1.00 57.53 96 ASP A C 1
ATOM 753 O O . ASP A 1 96 ? 51.869 4.437 -60.177 1.00 57.53 96 ASP A O 1
ATOM 757 N N . GLN A 1 97 ? 51.594 6.100 -58.690 1.00 49.03 97 GLN A N 1
ATOM 758 C CA . GLN A 1 97 ? 52.222 7.185 -59.472 1.00 49.03 97 GLN A CA 1
ATOM 759 C C . GLN A 1 97 ? 53.506 7.661 -58.797 1.00 49.03 97 GLN A C 1
ATOM 761 O O . GLN A 1 97 ? 54.468 7.963 -59.540 1.00 49.03 97 GLN A O 1
#

pLDDT: mean 88.37, std 11.44, range [49.03, 98.12]

Radius of gyration: 36.79 Å; chains: 1; bounding box: 72×29×90 Å

Secondary structure (DSSP, 8-state):
--------HHHHHHHHHHHHHHT--HHHHHHHHHHHHTS-----PPPPP--------PPTT--TT-HHHHHHHHHHHHHHHHHHHHHHHHHHHTT--